Protein AF-I1UIW5-F1 (afdb_monomer_lite)

Sequence (162 aa):
CCNDFQKTLWLFKDPFIHYVRYQGKSILASKGTHLLMKKWKYYFVNFWQCHFHFWSQPCRIHINQFSNFSFYFLGYLSNVPINPLAVKSQMLEDSFLIDTVTKKFETIVPISPMIGSLSKANFCNVSGNPISKPVWADLSDSDIIDRFGRICRNLSHYYSGS

Secondary structure (DSSP, 8-state):
------------S--PEEEEEETTEEEEEESS-HHHHHHHHHHHHHHHHHHH-----GGG-----TTS--EEETTEEEE--EEEEEEEEEETTEEEEEEEEEE--EEEPPSHHHHHHHHHTTSB-TTSPBPSS-TTTTS-HHHHHHHHHHHHHHHHHHHS--

InterPro domains:
  IPR002866 Maturase MatK [PTHR34811] (3-162)
  IPR024937 Domain X [PF01348] (103-162)
  IPR024942 Maturase MatK, N-terminal domain [PF01824] (3-75)

Foldseek 3Di:
DDPPPPPVPPPDPFQDWDWDDDPHDIDIDGPDDPVVVVVVLVVVQVVCCVPVVDRDDSVVDDDDDLPADWDDDLQKTKHWDFDFDFDFDDDPPDTDTDGDTDTDIDIHHDCQVVLVLCVVVVQAPSVNHGDPDGPCVPPDPVVVVVSVVVSVVVVCVSPVDD

Organism: NCBI:txid1129482

Radius of gyration: 25.52 Å; chains: 1; bounding box: 56×47×81 Å

Structure (mmCIF, N/CA/C/O backbone):
data_AF-I1UIW5-F1
#
_entry.id   AF-I1UIW5-F1
#
loop_
_atom_site.group_PDB
_atom_site.id
_atom_site.type_symbol
_atom_site.label_atom_id
_atom_site.label_alt_id
_atom_site.label_comp_id
_atom_site.label_asym_id
_atom_site.label_entity_id
_atom_site.label_seq_id
_atom_site.pdbx_PDB_ins_code
_atom_site.Cartn_x
_atom_site.Cartn_y
_atom_site.Cartn_z
_atom_site.occupancy
_atom_site.B_iso_or_equiv
_atom_site.auth_seq_id
_atom_site.auth_comp_id
_atom_site.auth_asym_id
_atom_site.auth_atom_id
_atom_site.pdbx_PDB_model_num
ATOM 1 N N . CYS A 1 1 ? -27.793 0.079 50.581 1.00 35.38 1 CYS A N 1
ATOM 2 C CA . CYS A 1 1 ? -28.118 -0.835 49.470 1.00 35.38 1 CYS A CA 1
ATOM 3 C C . CYS A 1 1 ? -28.141 -0.050 48.166 1.00 35.38 1 CYS A C 1
ATOM 5 O O . CYS A 1 1 ? -28.805 0.973 48.118 1.00 35.38 1 CYS A O 1
ATOM 7 N N . CYS A 1 2 ? -27.333 -0.507 47.206 1.00 38.16 2 CYS A N 1
ATOM 8 C CA . CYS A 1 2 ? -27.231 -0.149 45.785 1.00 38.16 2 CYS A CA 1
ATOM 9 C C . CYS A 1 2 ? -27.481 1.312 45.370 1.00 38.16 2 CYS A C 1
ATOM 11 O O . CYS A 1 2 ? -28.561 1.668 44.916 1.00 38.16 2 CYS A O 1
ATOM 13 N N . ASN A 1 3 ? -26.411 2.116 45.393 1.00 35.03 3 ASN A N 1
ATOM 14 C CA . ASN A 1 3 ? -26.256 3.183 44.408 1.00 35.03 3 ASN A CA 1
ATOM 15 C C . ASN A 1 3 ? -25.906 2.513 43.074 1.00 35.03 3 ASN A C 1
ATOM 17 O O . ASN A 1 3 ? -24.730 2.248 42.811 1.00 35.03 3 ASN A O 1
ATOM 21 N N . ASP A 1 4 ? -26.916 2.216 42.258 1.00 40.16 4 ASP A N 1
ATOM 22 C CA . ASP A 1 4 ? -26.709 1.908 40.846 1.00 40.16 4 ASP A CA 1
ATOM 23 C C . ASP A 1 4 ? -26.202 3.178 40.177 1.00 40.16 4 ASP A C 1
ATOM 25 O O . ASP A 1 4 ? -26.944 4.055 39.736 1.00 40.16 4 ASP A O 1
ATOM 29 N N . PHE A 1 5 ? -24.878 3.296 40.193 1.00 42.44 5 PHE A N 1
ATOM 30 C CA . PHE A 1 5 ? -24.118 4.284 39.467 1.00 42.44 5 PHE A CA 1
ATOM 31 C C . PHE A 1 5 ? -24.464 4.080 37.992 1.00 42.44 5 PHE A C 1
ATOM 33 O O . PHE A 1 5 ? -23.845 3.276 37.293 1.00 42.44 5 PHE A O 1
ATOM 40 N N . GLN A 1 6 ? -25.477 4.805 37.520 1.00 45.38 6 GLN A N 1
ATOM 41 C CA . GLN A 1 6 ? -25.794 4.977 36.113 1.00 45.38 6 GLN A CA 1
ATOM 42 C C . GLN A 1 6 ? -24.661 5.817 35.513 1.00 45.38 6 GLN A C 1
ATOM 44 O O . GLN A 1 6 ? -24.784 6.999 35.210 1.00 45.38 6 GLN A O 1
ATOM 49 N N . LYS A 1 7 ? -23.483 5.193 35.426 1.00 37.75 7 LYS A N 1
ATOM 50 C CA . LYS A 1 7 ? -22.333 5.654 34.671 1.00 37.75 7 LYS A CA 1
ATOM 51 C C . LYS A 1 7 ? -22.809 5.591 33.236 1.00 37.75 7 LYS A C 1
ATOM 53 O O . LYS A 1 7 ? -22.762 4.533 32.612 1.00 37.75 7 LYS A O 1
ATOM 58 N N . THR A 1 8 ? -23.343 6.707 32.754 1.00 42.81 8 THR A N 1
ATOM 59 C CA . THR A 1 8 ? -23.592 6.955 31.343 1.00 42.81 8 THR A CA 1
ATOM 60 C C . THR A 1 8 ? -22.316 6.555 30.628 1.00 42.81 8 THR A C 1
ATOM 62 O O . THR A 1 8 ? -21.295 7.238 30.721 1.00 42.81 8 THR A O 1
ATOM 65 N N . LEU A 1 9 ? -22.340 5.362 30.034 1.00 40.62 9 LEU A N 1
ATOM 66 C CA . LEU A 1 9 ? -21.253 4.809 29.257 1.00 40.62 9 LEU A CA 1
ATOM 67 C C . LEU A 1 9 ? -21.079 5.828 28.137 1.00 40.62 9 LEU A C 1
ATOM 69 O O . LEU A 1 9 ? -21.917 5.907 27.242 1.00 40.62 9 LEU A O 1
ATOM 73 N N . TRP A 1 10 ? -20.087 6.704 28.276 1.00 39.34 10 TRP A N 1
ATOM 74 C CA . TRP A 1 10 ? -19.787 7.776 27.336 1.00 39.34 10 TRP A CA 1
ATOM 75 C C . TRP A 1 10 ? -19.271 7.088 26.070 1.00 39.34 10 TRP A C 1
ATOM 77 O O . TRP A 1 10 ? -18.073 6.883 25.877 1.00 39.34 10 TRP A O 1
ATOM 87 N N . LEU A 1 11 ? -20.217 6.558 25.293 1.00 45.00 11 LEU A N 1
ATOM 88 C CA . LEU A 1 11 ? -20.007 5.695 24.147 1.00 45.00 11 LEU A CA 1
ATOM 89 C C . LEU A 1 11 ? -19.429 6.557 23.032 1.00 45.00 11 LEU A C 1
ATOM 91 O O . LEU A 1 11 ? -20.147 7.110 22.215 1.00 45.00 11 LEU A O 1
ATOM 95 N N . PHE A 1 12 ? -18.100 6.615 23.046 1.00 49.75 12 PHE A N 1
ATOM 96 C CA . PHE A 1 12 ? -17.215 6.923 21.931 1.00 49.75 12 PHE A CA 1
ATOM 97 C C . PHE A 1 12 ? -17.398 8.319 21.333 1.00 49.75 12 PHE A C 1
ATOM 99 O O . PHE A 1 12 ? -18.226 8.554 20.463 1.00 49.75 12 PHE A O 1
ATOM 106 N N . LYS A 1 13 ? -16.527 9.235 21.763 1.00 46.59 13 LYS A N 1
ATOM 107 C CA . LYS A 1 13 ? -16.526 10.642 21.350 1.00 46.59 13 LYS A CA 1
ATOM 108 C C . LYS A 1 13 ? -16.285 10.892 19.851 1.00 46.59 13 LYS A C 1
ATOM 110 O O . LYS A 1 13 ? -16.528 12.008 19.438 1.00 46.59 13 LYS A O 1
ATOM 115 N N . ASP A 1 14 ? -15.865 9.896 19.060 1.00 54.09 14 ASP A N 1
ATOM 116 C CA . ASP A 1 14 ? -15.656 10.025 17.604 1.00 54.09 14 ASP A CA 1
ATOM 117 C C . ASP A 1 14 ? -15.710 8.653 16.885 1.00 54.09 14 ASP A C 1
ATOM 119 O O . ASP A 1 14 ? -14.671 8.017 16.685 1.00 54.09 14 ASP A O 1
ATOM 123 N N . PRO A 1 15 ? -16.883 8.144 16.465 1.00 60.50 15 PRO A N 1
ATOM 124 C CA . PRO A 1 15 ? -16.990 6.880 15.736 1.00 60.50 15 PRO A CA 1
ATOM 125 C C . PRO A 1 15 ? -16.752 7.052 14.225 1.00 60.50 15 PRO A C 1
ATOM 127 O O . PRO A 1 15 ? -17.393 6.381 13.418 1.00 60.50 15 PRO A O 1
ATOM 130 N N . PHE A 1 16 ? -15.846 7.940 13.808 1.00 68.31 16 PHE A N 1
ATOM 131 C CA . PHE A 1 16 ? -15.552 8.101 12.387 1.00 68.31 16 PHE A CA 1
ATOM 132 C C . PHE A 1 16 ? -14.848 6.848 11.861 1.00 68.31 16 PHE A C 1
ATOM 134 O O . PHE A 1 16 ? -13.771 6.455 12.325 1.00 68.31 16 PHE A O 1
ATOM 141 N N . ILE A 1 17 ? -15.517 6.187 10.920 1.00 75.44 17 ILE A N 1
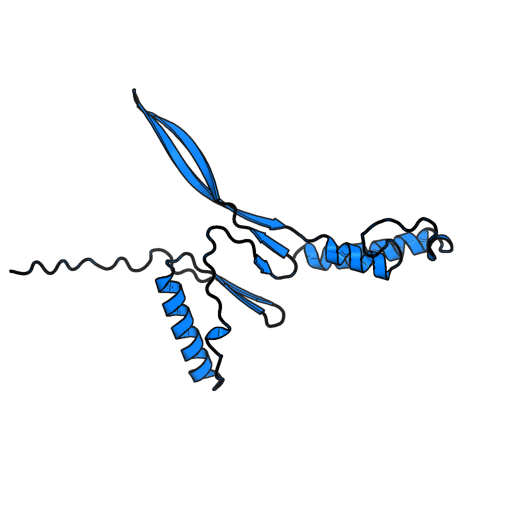ATOM 142 C CA . ILE A 1 17 ? -14.987 5.064 10.163 1.00 75.44 17 ILE A CA 1
ATOM 143 C C . ILE A 1 17 ? -14.566 5.586 8.800 1.00 75.44 17 ILE A C 1
ATOM 145 O O . ILE A 1 17 ? -15.381 6.086 8.029 1.00 75.44 17 ILE A O 1
ATOM 149 N N . HIS A 1 18 ? -13.291 5.416 8.494 1.00 80.62 18 HIS A N 1
ATOM 150 C CA . HIS A 1 18 ? -12.729 5.664 7.181 1.00 80.62 18 HIS A CA 1
ATOM 151 C C . HIS A 1 18 ? -12.645 4.342 6.423 1.00 80.62 18 HIS A C 1
ATOM 153 O O . HIS A 1 18 ? -12.175 3.333 6.956 1.00 80.62 18 HIS A O 1
ATOM 159 N N . TYR A 1 19 ? -13.105 4.351 5.177 1.00 82.44 19 TYR A N 1
ATOM 160 C CA . TYR A 1 19 ? -13.101 3.193 4.295 1.00 82.44 19 TYR A CA 1
ATOM 161 C C . TYR A 1 19 ? -12.314 3.509 3.030 1.00 82.44 19 TYR A C 1
ATOM 163 O O . TYR A 1 19 ? -12.555 4.529 2.390 1.00 82.44 19 TYR A O 1
ATOM 171 N N . VAL A 1 20 ? -11.401 2.614 2.657 1.00 81.94 20 VAL A N 1
ATOM 172 C CA . VAL A 1 20 ? -10.648 2.708 1.403 1.00 81.94 20 VAL A CA 1
ATOM 173 C C . VAL A 1 20 ? -10.670 1.354 0.702 1.00 81.94 20 VAL A C 1
ATOM 175 O O . VAL A 1 20 ? -10.414 0.323 1.329 1.00 81.94 20 VAL A O 1
ATOM 178 N N . ARG A 1 21 ? -10.957 1.343 -0.605 1.00 84.38 21 ARG A N 1
ATOM 179 C CA . ARG A 1 21 ? -10.998 0.134 -1.440 1.00 84.38 21 ARG A CA 1
ATOM 180 C C . ARG A 1 21 ? -10.186 0.326 -2.711 1.00 84.38 21 ARG A C 1
ATOM 182 O O . ARG A 1 21 ? -10.385 1.302 -3.422 1.00 84.38 21 ARG A O 1
ATOM 189 N N . TYR A 1 22 ? -9.340 -0.649 -3.030 1.00 77.94 22 TYR A N 1
ATOM 190 C CA . TYR A 1 22 ? -8.589 -0.682 -4.280 1.00 77.94 22 TYR A CA 1
ATOM 191 C C . TYR A 1 22 ? -8.334 -2.112 -4.758 1.00 77.94 22 TYR A C 1
ATOM 193 O O . TYR A 1 22 ? -7.892 -2.951 -3.976 1.00 77.94 22 TYR A O 1
ATOM 201 N N . GLN A 1 23 ? -8.614 -2.389 -6.038 1.00 80.06 23 GLN A N 1
ATOM 202 C CA . GLN A 1 23 ? -8.366 -3.681 -6.709 1.00 80.06 23 GLN A CA 1
ATOM 203 C C . GLN A 1 23 ? -8.751 -4.921 -5.870 1.00 80.06 23 GLN A C 1
ATOM 205 O O . GLN A 1 23 ? -8.017 -5.900 -5.781 1.00 80.06 23 GLN A O 1
ATOM 210 N N . GLY A 1 24 ? -9.904 -4.867 -5.195 1.00 78.50 24 GLY A N 1
ATOM 211 C CA . GLY A 1 24 ? -10.410 -5.976 -4.374 1.00 78.50 24 GLY A CA 1
ATOM 212 C C . GLY A 1 24 ? -9.844 -6.065 -2.950 1.00 78.50 24 GLY A C 1
ATOM 213 O O . GLY A 1 24 ? -10.335 -6.872 -2.166 1.00 78.50 24 GLY A O 1
ATOM 214 N N . LYS A 1 25 ? -8.885 -5.213 -2.572 1.00 79.94 25 LYS A N 1
ATOM 215 C CA . LYS A 1 25 ? -8.437 -5.034 -1.184 1.00 79.94 25 LYS A CA 1
ATOM 216 C C . LYS A 1 25 ? -9.180 -3.860 -0.550 1.00 79.94 25 LYS A C 1
ATOM 218 O O . LYS A 1 25 ? -9.369 -2.826 -1.189 1.00 79.94 25 LYS A O 1
ATOM 223 N N . SER A 1 26 ? -9.590 -4.002 0.706 1.00 79.69 26 SER A N 1
ATOM 224 C CA . SER A 1 26 ? -10.253 -2.933 1.457 1.00 79.69 26 SER A CA 1
ATOM 225 C C . SER A 1 26 ? -9.669 -2.790 2.852 1.00 79.69 26 SER A C 1
ATOM 227 O O . SER A 1 26 ? -9.433 -3.796 3.521 1.00 79.69 26 SER A O 1
ATOM 229 N N . ILE A 1 27 ? -9.491 -1.549 3.297 1.00 82.62 27 ILE A N 1
ATOM 230 C CA . ILE A 1 27 ? -9.069 -1.205 4.652 1.00 82.62 27 ILE A CA 1
ATOM 231 C C . ILE A 1 27 ? -10.164 -0.364 5.296 1.00 82.62 27 ILE A C 1
ATOM 233 O O . ILE A 1 27 ? -10.703 0.560 4.686 1.00 82.62 27 ILE A O 1
ATOM 237 N N . LEU A 1 28 ? -10.477 -0.709 6.541 1.00 83.44 28 LEU A N 1
ATOM 238 C CA . LEU A 1 28 ? -11.378 0.038 7.399 1.00 83.44 28 LEU A CA 1
ATOM 239 C C . LEU A 1 28 ? -10.573 0.551 8.594 1.00 83.44 28 LEU A C 1
ATOM 241 O O . LEU A 1 28 ? -9.940 -0.240 9.295 1.00 83.44 28 LEU A O 1
ATOM 245 N N . ALA A 1 29 ? -10.589 1.857 8.824 1.00 79.69 29 ALA A N 1
ATOM 246 C CA . ALA A 1 29 ? -9.871 2.492 9.919 1.00 79.69 29 ALA A CA 1
ATOM 247 C C . ALA A 1 29 ? -10.837 3.299 10.786 1.00 79.69 29 ALA A C 1
ATOM 249 O O . ALA A 1 29 ? -11.721 3.982 10.285 1.00 79.69 29 ALA A O 1
ATOM 250 N N . SER A 1 30 ? -10.668 3.225 12.101 1.00 77.44 30 SER A N 1
ATOM 251 C CA . SER A 1 30 ? -11.434 4.012 13.065 1.00 77.44 30 SER A CA 1
ATOM 252 C C . SER A 1 30 ? -10.552 4.327 14.261 1.00 77.44 30 SER A C 1
ATOM 254 O O . SER A 1 30 ? -9.739 3.503 14.695 1.00 77.44 30 SER A O 1
ATOM 256 N N . LYS A 1 31 ? -10.714 5.533 14.802 1.00 73.25 31 LYS A N 1
ATOM 257 C CA . LYS A 1 31 ? -10.095 5.952 16.056 1.00 73.25 31 LYS A CA 1
ATOM 258 C C . LYS A 1 31 ? -10.916 5.383 17.220 1.00 73.25 31 LYS A C 1
ATOM 260 O O . LYS A 1 31 ? -11.773 6.053 17.778 1.00 73.25 31 LYS A O 1
ATOM 265 N N . GLY A 1 32 ? -10.662 4.126 17.583 1.00 70.31 32 GLY A N 1
ATOM 266 C CA . GLY A 1 32 ? -11.424 3.431 18.624 1.00 70.31 32 GLY A CA 1
ATOM 267 C C . GLY A 1 32 ? -10.619 2.383 19.389 1.00 70.31 32 GLY A C 1
ATOM 268 O O . GLY A 1 32 ? -9.497 2.036 19.022 1.00 70.31 32 GLY A O 1
ATOM 269 N N . THR A 1 33 ? -11.198 1.871 20.478 1.00 71.56 33 THR A N 1
ATOM 270 C CA . THR A 1 33 ? -10.614 0.761 21.243 1.00 71.56 33 THR A CA 1
ATOM 271 C C . THR A 1 33 ? -10.733 -0.555 20.469 1.00 71.56 33 THR A C 1
ATOM 273 O O . THR A 1 33 ? -11.629 -0.740 19.643 1.00 71.56 33 THR A O 1
ATOM 276 N N . HIS A 1 34 ? -9.856 -1.517 20.764 1.00 73.62 34 HIS A N 1
ATOM 277 C CA . HIS A 1 34 ? -9.856 -2.836 20.117 1.00 73.62 34 HIS A CA 1
ATOM 278 C C . HIS A 1 34 ? -11.215 -3.565 20.211 1.00 73.62 34 HIS A C 1
ATOM 280 O O . HIS A 1 34 ? -11.611 -4.285 19.293 1.00 73.62 34 HIS A O 1
ATOM 286 N N . LEU A 1 35 ? -11.972 -3.334 21.290 1.00 77.75 35 LEU A N 1
ATOM 287 C CA . LEU A 1 35 ? -13.306 -3.904 21.488 1.00 77.75 35 LEU A CA 1
ATOM 288 C C . LEU A 1 35 ? -14.334 -3.360 20.481 1.00 77.75 35 LEU A C 1
ATOM 290 O O . LEU A 1 35 ? -15.134 -4.131 19.950 1.00 77.75 35 LEU A O 1
ATOM 294 N N . LEU A 1 36 ? -14.269 -2.064 20.156 1.00 78.31 36 LEU A N 1
ATOM 295 C CA . LEU A 1 36 ? -15.114 -1.451 19.130 1.00 78.31 36 LEU A CA 1
ATOM 296 C C . LEU A 1 36 ? -14.854 -2.095 17.760 1.00 78.31 36 LEU A C 1
ATOM 298 O O . LEU A 1 36 ? -15.794 -2.463 17.062 1.00 78.31 36 LEU A O 1
ATOM 302 N N . MET A 1 37 ? -13.583 -2.308 17.405 1.00 82.06 37 MET A N 1
ATOM 303 C CA . MET A 1 37 ? -13.207 -2.939 16.134 1.00 82.06 37 MET A CA 1
ATOM 304 C C . MET A 1 37 ? -13.679 -4.390 16.026 1.00 82.06 37 MET A C 1
ATOM 306 O O . MET A 1 37 ? -14.120 -4.814 14.959 1.00 82.06 37 MET A O 1
ATOM 310 N N . LYS A 1 38 ? -13.660 -5.151 17.128 1.00 83.12 38 LYS A N 1
ATOM 311 C CA . LYS A 1 38 ? -14.256 -6.497 17.165 1.00 83.12 38 LYS A CA 1
ATOM 312 C C . LYS A 1 38 ? -15.765 -6.462 16.922 1.00 83.12 38 LYS A C 1
ATOM 314 O O . LYS A 1 38 ? -16.271 -7.280 16.155 1.00 83.12 38 LYS A O 1
ATOM 319 N N . LYS A 1 39 ? -16.468 -5.504 17.535 1.00 85.69 39 LYS A N 1
ATOM 320 C CA . LYS A 1 39 ? -17.912 -5.318 17.344 1.00 85.69 39 LYS A CA 1
ATOM 321 C C . LYS A 1 39 ? -18.236 -4.950 15.893 1.00 85.69 39 LYS A C 1
ATOM 323 O O . LYS A 1 39 ? -19.106 -5.567 15.287 1.00 85.69 39 LYS A O 1
ATOM 328 N N . TRP A 1 40 ? -17.473 -4.028 15.305 1.00 83.88 40 TRP A N 1
ATOM 329 C CA . TRP A 1 40 ? -17.593 -3.675 13.890 1.00 83.88 40 TRP A CA 1
ATOM 330 C C . TRP A 1 40 ? -17.320 -4.851 12.963 1.00 83.88 40 TRP A C 1
ATOM 332 O O . TRP A 1 40 ? -18.107 -5.084 12.053 1.00 83.88 40 TRP A O 1
ATOM 342 N N . LYS A 1 41 ? -16.270 -5.640 13.220 1.00 85.00 41 LYS A N 1
ATOM 343 C CA . LYS A 1 41 ? -15.985 -6.859 12.454 1.00 85.00 41 LYS A CA 1
ATOM 344 C C . LYS A 1 41 ? -17.177 -7.820 12.463 1.00 85.00 41 LYS A C 1
ATOM 346 O O . LYS A 1 41 ? -17.531 -8.342 11.411 1.00 85.00 41 LYS A O 1
ATOM 351 N N . TYR A 1 42 ? -17.798 -8.034 13.624 1.00 85.25 42 TYR A N 1
ATOM 352 C CA . TYR A 1 42 ? -18.983 -8.885 13.736 1.00 85.25 42 TYR A CA 1
ATOM 353 C C . TYR A 1 42 ? -20.153 -8.350 12.900 1.00 85.25 42 TYR A C 1
ATOM 355 O O . TYR A 1 42 ? -20.712 -9.089 12.090 1.00 85.25 42 TYR A O 1
ATOM 363 N N . TYR A 1 43 ? -20.470 -7.057 13.024 1.00 85.12 43 TYR A N 1
ATOM 364 C CA . TYR A 1 43 ? -21.525 -6.438 12.220 1.00 85.12 43 TYR A CA 1
ATOM 365 C C . TYR A 1 43 ? -21.251 -6.521 10.720 1.00 85.12 43 TYR A C 1
ATOM 367 O O . TYR A 1 43 ? -22.170 -6.791 9.956 1.00 85.12 43 TYR A O 1
ATOM 375 N N . PHE A 1 44 ? -19.997 -6.349 10.299 1.00 83.69 44 PHE A N 1
ATOM 376 C CA . PHE A 1 44 ? -19.618 -6.410 8.891 1.00 83.69 44 PHE A CA 1
ATOM 377 C C . PHE A 1 44 ? -19.816 -7.806 8.297 1.00 83.69 44 PHE A C 1
ATOM 379 O O . PHE A 1 44 ? -20.357 -7.938 7.202 1.00 83.69 44 PHE A O 1
ATOM 386 N N . VAL A 1 45 ? -19.413 -8.851 9.028 1.00 85.69 45 VAL A N 1
ATOM 387 C CA . VAL A 1 45 ? -19.619 -10.246 8.607 1.00 85.69 45 VAL A CA 1
ATOM 388 C C . VAL A 1 45 ? -21.112 -10.557 8.511 1.00 85.69 45 VAL A C 1
ATOM 390 O O . VAL A 1 45 ? -21.546 -11.126 7.512 1.00 85.69 45 VAL A O 1
ATOM 393 N N . ASN A 1 46 ? -21.900 -10.141 9.508 1.00 85.56 46 ASN A N 1
ATOM 394 C CA . ASN A 1 46 ? -23.340 -10.387 9.517 1.00 85.56 46 ASN A CA 1
ATOM 395 C C . ASN A 1 46 ? -24.049 -9.645 8.374 1.00 85.56 46 ASN A C 1
ATOM 397 O O . ASN A 1 46 ? -24.841 -10.233 7.650 1.00 85.56 46 ASN A O 1
ATOM 401 N N . PHE A 1 47 ? -23.707 -8.374 8.152 1.00 85.44 47 PHE A N 1
ATOM 402 C CA . PHE A 1 47 ? -24.222 -7.584 7.034 1.00 85.44 47 PHE A CA 1
ATOM 403 C C . PHE A 1 47 ? -23.916 -8.243 5.686 1.00 85.44 47 PHE A C 1
ATOM 405 O O . PHE A 1 47 ? -24.806 -8.387 4.850 1.00 85.44 47 PHE A O 1
ATOM 412 N N . TRP A 1 48 ? -22.675 -8.696 5.487 1.00 82.88 48 TRP A N 1
ATOM 413 C CA . TRP A 1 48 ? -22.269 -9.323 4.233 1.00 82.88 48 TRP A CA 1
ATOM 414 C C . TRP A 1 48 ? -23.013 -10.638 3.980 1.00 82.88 48 TRP A C 1
ATOM 416 O O . TRP A 1 48 ? -23.470 -10.887 2.863 1.00 82.88 48 TRP A O 1
ATOM 426 N N . GLN A 1 49 ? -23.179 -11.454 5.023 1.00 84.81 49 GLN A N 1
ATOM 427 C CA . GLN A 1 49 ? -23.949 -12.694 4.951 1.00 84.81 49 GLN A CA 1
ATOM 428 C C . GLN A 1 49 ? -25.431 -12.433 4.665 1.00 84.81 49 GLN A C 1
ATOM 430 O O . GLN A 1 49 ? -26.001 -13.103 3.808 1.00 84.81 49 GLN A O 1
ATOM 435 N N . CYS A 1 50 ? -26.048 -11.454 5.330 1.00 85.69 50 CYS A N 1
ATOM 436 C CA . CYS A 1 50 ? -27.465 -11.145 5.151 1.00 85.69 50 CYS A CA 1
ATOM 437 C C . CYS A 1 50 ? -27.780 -10.512 3.788 1.00 85.69 50 CYS A C 1
ATOM 439 O O . CYS A 1 50 ? -28.831 -10.805 3.231 1.00 85.69 50 CYS A O 1
ATOM 441 N N . HIS A 1 51 ? -26.920 -9.635 3.259 1.00 86.06 51 HIS A N 1
ATOM 442 C CA . HIS A 1 51 ? -27.206 -8.904 2.016 1.00 86.06 51 HIS A CA 1
ATOM 443 C C . HIS A 1 51 ? -26.695 -9.579 0.751 1.00 86.06 51 HIS A C 1
ATOM 445 O O . HIS A 1 51 ? -27.364 -9.524 -0.275 1.00 86.06 51 HIS A O 1
ATOM 451 N N . PHE A 1 52 ? -25.517 -10.200 0.795 1.00 81.88 52 PHE A N 1
ATOM 452 C CA . PHE A 1 52 ? -24.928 -10.816 -0.396 1.00 81.88 52 PHE A CA 1
ATOM 453 C C . PHE A 1 52 ? -25.106 -12.333 -0.421 1.00 81.88 52 PHE A C 1
ATOM 455 O O . PHE A 1 52 ? -24.606 -12.975 -1.341 1.00 81.88 52 PHE A O 1
ATOM 462 N N . HIS A 1 53 ? -25.753 -12.911 0.603 1.00 78.88 53 HIS A N 1
ATOM 463 C CA . HIS A 1 53 ? -25.857 -14.360 0.813 1.00 78.88 53 HIS A CA 1
ATOM 464 C C . HIS A 1 53 ? -24.498 -15.072 0.697 1.00 78.88 53 HIS A C 1
ATOM 466 O O . HIS A 1 53 ? -24.406 -16.245 0.342 1.00 78.88 53 HIS A O 1
ATOM 472 N N . PHE A 1 54 ? -23.420 -14.340 0.992 1.00 74.38 54 PHE A N 1
ATOM 473 C CA . PHE A 1 54 ? -22.051 -14.776 0.782 1.00 74.38 54 PHE A CA 1
ATOM 474 C C . PHE A 1 54 ? -21.361 -14.943 2.129 1.00 74.38 54 PHE A C 1
ATOM 476 O O . PHE A 1 54 ? -21.248 -14.001 2.918 1.00 74.38 54 PHE A O 1
ATOM 483 N N . TRP A 1 55 ? -20.868 -16.153 2.391 1.00 68.06 55 TRP A N 1
ATOM 484 C CA . TRP A 1 55 ? -20.150 -16.453 3.621 1.00 68.06 55 TRP A CA 1
ATOM 485 C C . TRP A 1 55 ? -18.733 -15.872 3.571 1.00 68.06 55 TRP A C 1
ATOM 487 O O . TRP A 1 55 ? -17.785 -16.510 3.110 1.00 68.06 55 TRP A O 1
ATOM 497 N N . SER A 1 56 ? -18.559 -14.647 4.071 1.00 63.97 56 SER A N 1
ATOM 498 C CA . SER A 1 56 ? -17.222 -14.087 4.264 1.00 63.97 56 SER A CA 1
ATOM 499 C C . SER A 1 56 ? -16.536 -14.807 5.429 1.00 63.97 56 SER A C 1
ATOM 501 O O . SER A 1 56 ? -16.972 -14.698 6.574 1.00 63.97 56 SER A O 1
ATOM 503 N N . GLN A 1 57 ? -15.461 -15.546 5.156 1.00 67.81 57 GLN A N 1
ATOM 504 C CA . GLN A 1 57 ? -14.704 -16.277 6.173 1.00 67.81 57 GLN A CA 1
ATOM 505 C C . GLN A 1 57 ? -14.093 -15.281 7.191 1.00 67.81 57 GLN A C 1
ATOM 507 O O . GLN A 1 57 ? -13.185 -14.527 6.825 1.00 67.81 57 GLN A O 1
ATOM 512 N N . PRO A 1 58 ? -14.537 -15.251 8.468 1.00 62.09 58 PRO A N 1
ATOM 513 C CA . PRO A 1 58 ? -14.154 -14.197 9.420 1.00 62.09 58 PRO A CA 1
ATOM 514 C C . PRO A 1 58 ?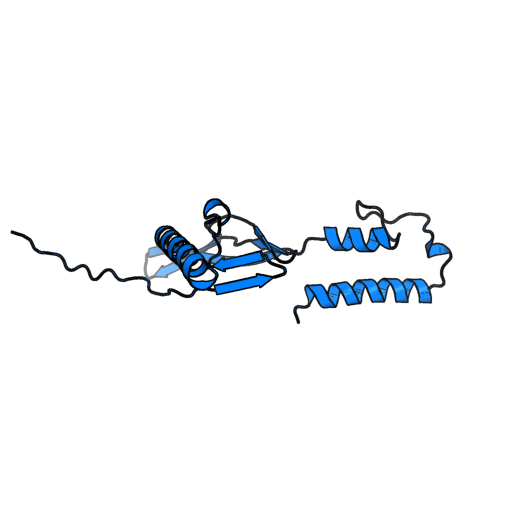 -12.652 -14.162 9.722 1.00 62.09 58 PRO A C 1
ATOM 516 O O . PRO A 1 58 ? -12.110 -13.123 10.106 1.00 62.09 58 PRO A O 1
ATOM 519 N N . CYS A 1 59 ? -11.971 -15.296 9.541 1.00 61.69 59 CYS A N 1
ATOM 520 C CA . CYS A 1 59 ? -10.528 -15.444 9.713 1.00 61.69 59 CYS A CA 1
ATOM 521 C C . CYS A 1 59 ? -9.708 -14.614 8.715 1.00 61.69 59 CYS A C 1
ATOM 523 O O . CYS A 1 59 ? -8.569 -14.290 9.023 1.00 61.69 59 CYS A O 1
ATOM 525 N N . ARG A 1 60 ? -10.275 -14.224 7.560 1.00 71.69 60 ARG A N 1
ATOM 526 C CA . ARG A 1 60 ? -9.578 -13.382 6.568 1.00 71.69 60 ARG A CA 1
ATOM 527 C C . ARG A 1 60 ? -9.509 -11.904 6.965 1.00 71.69 60 ARG A C 1
ATOM 529 O O . ARG A 1 60 ? -8.715 -11.157 6.404 1.00 71.69 60 ARG A O 1
ATOM 536 N N . ILE A 1 61 ? -10.348 -11.467 7.906 1.00 76.25 61 ILE A N 1
ATO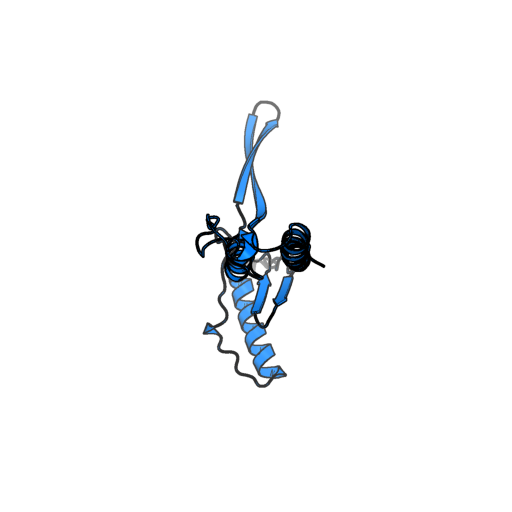M 537 C CA . ILE A 1 61 ? -10.383 -10.074 8.364 1.00 76.25 61 ILE A CA 1
ATOM 538 C C . ILE A 1 61 ? -9.447 -9.939 9.567 1.00 76.25 61 ILE A C 1
ATOM 540 O O . ILE A 1 61 ? -9.812 -10.287 10.695 1.00 76.25 61 ILE A O 1
ATOM 544 N N . HIS A 1 62 ? -8.242 -9.431 9.332 1.00 76.38 62 HIS A N 1
ATOM 545 C CA . HIS A 1 62 ? -7.273 -9.145 10.387 1.00 76.38 62 HIS A CA 1
ATOM 546 C C . HIS A 1 62 ? -7.565 -7.785 11.030 1.00 76.38 62 HIS A C 1
ATOM 548 O O . HIS A 1 62 ? -7.786 -6.795 10.335 1.00 76.38 62 HIS A O 1
ATOM 554 N N . ILE A 1 63 ? -7.587 -7.742 12.365 1.00 75.19 63 ILE A N 1
ATOM 555 C CA . ILE A 1 63 ? -7.674 -6.490 13.124 1.00 75.19 63 ILE A CA 1
ATOM 556 C C . ILE A 1 63 ? -6.255 -6.160 13.572 1.00 75.19 63 ILE A C 1
ATOM 558 O O . ILE A 1 63 ? -5.746 -6.785 14.499 1.00 75.19 63 ILE A O 1
ATOM 562 N N . ASN A 1 64 ? -5.629 -5.185 12.917 1.00 70.62 64 ASN A N 1
ATOM 563 C CA . ASN A 1 64 ? -4.301 -4.715 13.292 1.00 70.62 64 ASN A CA 1
ATOM 564 C C . ASN A 1 64 ? -4.430 -3.430 14.115 1.00 70.62 64 ASN A C 1
ATOM 566 O O . ASN A 1 64 ? -5.139 -2.499 13.727 1.00 70.62 64 ASN A O 1
ATOM 570 N N . GLN A 1 65 ? -3.750 -3.371 15.260 1.00 66.50 65 GLN A N 1
ATOM 571 C CA . GLN A 1 65 ? -3.676 -2.153 16.058 1.00 66.50 65 GLN A CA 1
ATOM 572 C C . GLN A 1 65 ? -2.603 -1.230 15.465 1.00 66.50 65 GLN A C 1
ATOM 574 O O . GLN A 1 65 ? -1.422 -1.564 15.446 1.00 66.50 65 GLN A O 1
ATOM 579 N N . PHE A 1 66 ? -3.018 -0.050 15.001 1.00 63.34 66 PHE A N 1
ATOM 580 C CA . PHE A 1 66 ? -2.179 0.955 14.329 1.00 63.34 66 PHE A CA 1
ATOM 581 C C . PHE A 1 66 ? -1.137 1.651 15.227 1.00 63.34 66 PHE A C 1
ATOM 583 O O . PHE A 1 66 ? -0.671 2.737 14.901 1.00 63.34 66 PHE A O 1
ATOM 590 N N . SER A 1 67 ? -0.793 1.092 16.389 1.00 54.38 67 SER A N 1
ATOM 591 C CA . SER A 1 67 ? 0.070 1.782 17.349 1.00 54.38 67 SER A CA 1
ATOM 592 C C . SER A 1 67 ? 1.552 1.752 16.993 1.00 54.38 67 SER A C 1
ATOM 594 O O . SER A 1 67 ? 2.223 2.665 17.427 1.00 54.38 67 SER A O 1
ATOM 596 N N . ASN A 1 68 ? 2.063 0.775 16.232 1.00 54.06 68 ASN A N 1
ATOM 597 C CA . ASN A 1 68 ? 3.503 0.690 15.905 1.00 54.06 68 ASN A CA 1
ATOM 598 C C . ASN A 1 68 ? 3.818 -0.066 14.597 1.00 54.06 68 ASN A C 1
ATOM 600 O O . ASN A 1 68 ? 4.959 -0.455 14.371 1.00 54.06 68 ASN A O 1
ATOM 604 N N . PHE A 1 69 ? 2.826 -0.321 13.740 1.00 62.59 69 PHE A N 1
ATOM 605 C CA . PHE A 1 69 ? 3.018 -1.171 12.563 1.00 62.59 69 PHE A CA 1
ATOM 606 C C . PHE A 1 69 ? 2.940 -0.379 11.261 1.00 62.59 69 PHE A C 1
ATOM 608 O O . PHE A 1 69 ? 1.985 0.362 11.023 1.00 62.59 69 PHE A O 1
ATOM 615 N N . SER A 1 70 ? 3.952 -0.584 10.420 1.00 66.75 70 SER A N 1
ATOM 616 C CA . SER A 1 70 ? 3.929 -0.264 9.001 1.00 66.75 70 SER A CA 1
ATOM 617 C C . SER A 1 70 ? 2.998 -1.233 8.270 1.00 66.75 70 SER A C 1
ATOM 619 O O . SER A 1 70 ? 2.934 -2.419 8.605 1.00 66.75 70 SER A O 1
ATOM 621 N N . PHE A 1 71 ? 2.247 -0.759 7.278 1.00 73.06 71 PHE A N 1
ATOM 622 C CA . PHE A 1 71 ? 1.432 -1.634 6.433 1.00 73.06 71 PHE A CA 1
ATOM 623 C C . PHE A 1 71 ? 1.560 -1.254 4.963 1.00 73.06 71 PHE A C 1
ATOM 625 O O . PHE A 1 71 ? 1.698 -0.085 4.611 1.00 73.06 71 PHE A O 1
ATOM 632 N N . TYR A 1 72 ? 1.520 -2.266 4.099 1.00 73.12 72 TYR A N 1
ATOM 633 C CA . TYR A 1 72 ? 1.625 -2.076 2.660 1.00 73.12 72 TYR A CA 1
ATOM 634 C C . TYR A 1 72 ? 0.232 -1.985 2.035 1.00 73.12 72 TYR A C 1
ATOM 636 O O . TYR A 1 72 ? -0.547 -2.942 2.093 1.00 73.12 72 TYR A O 1
ATOM 644 N N . PHE A 1 73 ? -0.092 -0.847 1.426 1.00 72.44 73 PHE A N 1
ATOM 645 C CA . PHE A 1 73 ? -1.368 -0.624 0.751 1.00 72.44 73 PHE A CA 1
ATOM 646 C C . PHE A 1 73 ? -1.184 0.275 -0.469 1.00 72.44 73 PHE A C 1
ATOM 648 O O . PHE A 1 73 ? -0.403 1.215 -0.430 1.00 72.44 73 PHE A O 1
ATOM 655 N N . LEU A 1 74 ? -1.896 -0.009 -1.567 1.00 71.31 74 LEU A N 1
ATOM 656 C CA . LEU A 1 74 ? -1.829 0.787 -2.807 1.00 71.31 74 LEU A CA 1
ATOM 657 C C . LEU A 1 74 ? -0.423 0.922 -3.429 1.00 71.31 74 LEU A C 1
ATOM 659 O O . LEU A 1 74 ? -0.166 1.833 -4.206 1.00 71.31 74 LEU A O 1
ATOM 663 N N . GLY A 1 75 ? 0.507 0.024 -3.106 1.00 71.00 75 GLY A N 1
ATOM 664 C CA . GLY A 1 75 ? 1.899 0.169 -3.537 1.00 71.00 75 GLY A CA 1
ATOM 665 C C . GLY A 1 75 ? 2.716 1.133 -2.673 1.00 71.00 75 GLY A C 1
ATOM 666 O O . GLY A 1 75 ? 3.882 1.337 -2.971 1.00 71.00 75 GLY A O 1
ATOM 667 N N . TYR A 1 76 ? 2.145 1.677 -1.597 1.00 72.00 76 TYR A N 1
ATOM 668 C CA . TYR A 1 76 ? 2.819 2.508 -0.602 1.00 72.00 76 TYR A CA 1
ATOM 669 C C . TYR A 1 76 ? 3.029 1.717 0.691 1.00 72.00 76 TYR A C 1
ATOM 671 O O . TYR A 1 76 ? 2.191 0.901 1.086 1.00 72.00 76 TYR A O 1
ATOM 679 N N . LEU A 1 77 ? 4.139 1.984 1.374 1.00 74.88 77 LEU A N 1
ATOM 680 C CA . LEU A 1 77 ? 4.335 1.571 2.756 1.00 74.88 77 LEU A CA 1
ATOM 681 C C . LEU A 1 77 ? 3.897 2.722 3.663 1.00 74.88 77 LEU A C 1
ATOM 683 O O . LEU A 1 77 ? 4.526 3.776 3.685 1.00 74.88 77 LEU A O 1
ATOM 687 N N . SER A 1 78 ? 2.806 2.533 4.393 1.00 74.00 78 SER A N 1
ATOM 688 C CA . SER A 1 78 ? 2.257 3.534 5.301 1.00 74.00 78 SER A CA 1
ATOM 689 C C . SER A 1 78 ? 2.687 3.254 6.736 1.00 74.00 78 SER A C 1
ATOM 691 O O . SER A 1 78 ? 2.396 2.188 7.281 1.00 74.00 78 SER A O 1
ATOM 693 N N . ASN A 1 79 ? 3.334 4.239 7.355 1.00 70.06 79 ASN A N 1
ATOM 694 C CA . ASN A 1 79 ? 3.818 4.215 8.729 1.00 70.06 79 ASN A CA 1
ATOM 695 C C . ASN A 1 79 ? 3.090 5.273 9.556 1.00 70.06 79 ASN A C 1
ATOM 697 O O . ASN A 1 79 ? 2.810 6.370 9.075 1.00 70.06 79 ASN A O 1
ATOM 701 N N . VAL A 1 80 ? 2.828 4.961 10.823 1.00 66.50 80 VAL A N 1
ATOM 702 C CA . VAL A 1 80 ? 2.314 5.938 11.791 1.00 66.50 80 VAL A CA 1
ATOM 703 C C . VAL A 1 80 ? 3.314 6.074 12.934 1.00 66.50 80 VAL A C 1
ATOM 705 O O . VAL A 1 80 ? 3.097 5.483 13.994 1.00 66.50 80 VAL A O 1
ATOM 708 N N . PRO A 1 81 ? 4.444 6.778 12.736 1.00 64.06 81 PRO A N 1
ATOM 709 C CA . PRO A 1 81 ? 5.345 7.086 13.834 1.00 64.06 81 PRO A CA 1
ATOM 710 C C . PRO A 1 81 ? 4.607 7.850 14.938 1.00 64.06 81 PRO A C 1
ATOM 712 O O . PRO A 1 81 ? 3.896 8.835 14.702 1.00 64.06 81 PRO A O 1
ATOM 715 N N . ILE A 1 82 ? 4.779 7.360 16.162 1.00 63.16 82 ILE A N 1
ATOM 716 C CA . ILE A 1 82 ? 4.372 8.053 17.375 1.00 63.16 82 ILE A CA 1
ATOM 717 C C . ILE A 1 82 ? 5.569 8.893 17.811 1.00 63.16 82 ILE A C 1
ATOM 719 O O . ILE A 1 82 ? 6.543 8.347 18.320 1.00 63.16 82 ILE A O 1
ATOM 723 N N . ASN A 1 83 ? 5.490 10.209 17.619 1.00 61.41 83 ASN A N 1
ATOM 724 C CA . ASN A 1 83 ? 6.503 11.131 18.119 1.00 61.41 83 ASN A CA 1
ATOM 725 C C . ASN A 1 83 ? 5.996 11.740 19.435 1.00 61.41 83 ASN A C 1
ATOM 727 O O . ASN A 1 83 ? 5.025 12.504 19.415 1.00 61.41 83 ASN A O 1
ATOM 731 N N . PRO A 1 84 ? 6.598 11.406 20.589 1.00 57.66 84 PRO A N 1
ATOM 732 C CA . PRO A 1 84 ? 6.357 12.150 21.815 1.00 57.66 84 PRO A CA 1
ATOM 733 C C . PRO A 1 84 ? 7.064 13.506 21.698 1.00 57.66 84 PRO A C 1
ATOM 735 O O . PRO A 1 84 ? 8.290 13.579 21.662 1.00 57.66 84 PRO A O 1
ATOM 738 N N . LEU A 1 85 ? 6.296 14.588 21.582 1.00 58.84 85 LEU A N 1
ATOM 739 C CA . LEU A 1 85 ? 6.823 15.944 21.693 1.00 58.84 85 LEU A CA 1
ATOM 740 C C . LEU A 1 85 ? 6.740 16.361 23.159 1.00 58.84 85 LEU A C 1
ATOM 742 O O . LEU A 1 85 ? 5.657 16.676 23.657 1.00 58.84 85 LEU A O 1
ATOM 746 N N . ALA A 1 86 ? 7.885 16.360 23.835 1.00 56.38 86 ALA A N 1
ATOM 747 C CA . ALA A 1 86 ? 8.017 16.905 25.176 1.00 56.38 86 ALA A CA 1
ATOM 748 C C . ALA A 1 86 ? 8.017 18.437 25.092 1.00 56.38 86 ALA A C 1
ATOM 750 O O . ALA A 1 86 ? 8.988 19.050 24.641 1.00 56.38 86 ALA A O 1
ATOM 751 N N . VAL A 1 87 ? 6.921 19.067 25.508 1.00 53.88 87 VAL A N 1
ATOM 752 C CA . VAL A 1 87 ? 6.830 20.523 25.634 1.00 53.88 87 VAL A CA 1
ATOM 753 C C . VAL A 1 87 ? 6.985 20.868 27.111 1.00 53.88 87 VAL A C 1
ATOM 755 O O . VAL A 1 87 ? 6.199 20.432 27.952 1.00 53.88 87 VAL A O 1
ATOM 758 N N . LYS A 1 88 ? 8.024 21.637 27.449 1.00 51.34 88 LYS A N 1
ATOM 759 C CA . LYS A 1 88 ? 8.263 22.109 28.818 1.00 51.34 88 LYS A CA 1
ATOM 760 C C . LYS A 1 88 ? 7.455 23.386 29.039 1.00 51.34 88 LYS A C 1
ATOM 762 O O . LYS A 1 88 ? 7.819 24.432 28.508 1.00 51.34 88 LYS A O 1
ATOM 767 N N . SER A 1 89 ? 6.357 23.309 29.792 1.00 58.97 89 SER A N 1
ATOM 768 C CA . SER A 1 89 ? 5.611 24.507 30.193 1.00 58.97 89 SER A CA 1
ATOM 769 C C . SER A 1 89 ? 6.151 25.017 31.522 1.00 58.97 89 SER A C 1
ATOM 771 O O . SER A 1 89 ? 6.222 24.261 32.492 1.00 58.97 89 SER A O 1
ATOM 773 N N . GLN A 1 90 ? 6.509 26.295 31.569 1.00 46.78 90 GLN A N 1
ATOM 774 C CA . GLN A 1 90 ? 6.869 26.977 32.803 1.00 46.78 90 GLN A CA 1
ATOM 775 C C . GLN A 1 90 ? 5.651 27.783 33.266 1.00 46.78 90 GLN A C 1
ATOM 777 O O . GLN A 1 90 ? 5.297 28.777 32.637 1.00 46.78 90 GLN A O 1
ATOM 782 N N . MET A 1 91 ? 4.987 27.336 34.331 1.00 54.78 91 MET A N 1
ATOM 783 C CA . MET A 1 91 ? 4.130 28.215 35.133 1.00 54.78 91 MET A CA 1
ATOM 784 C C . MET A 1 91 ? 4.909 28.615 36.384 1.00 54.78 91 MET A C 1
ATOM 786 O O . MET A 1 91 ? 5.863 27.927 36.734 1.00 54.78 91 MET A O 1
ATOM 790 N N . LEU A 1 92 ? 4.562 29.766 36.974 1.00 48.47 92 LEU A N 1
ATOM 791 C CA . LEU A 1 92 ? 5.283 30.382 38.096 1.00 48.47 92 LEU A CA 1
ATOM 792 C C . LEU A 1 92 ? 5.774 29.315 39.092 1.00 48.47 92 LEU A C 1
ATOM 794 O O . LEU A 1 92 ? 4.974 28.611 39.697 1.00 48.47 92 LEU A O 1
ATOM 798 N N . GLU A 1 93 ? 7.103 29.205 39.153 1.00 54.97 93 GLU A N 1
ATOM 799 C CA . GLU A 1 93 ? 7.949 28.349 40.003 1.00 54.97 93 GLU A CA 1
ATOM 800 C C . GLU A 1 93 ? 8.074 26.847 39.684 1.00 54.97 93 GLU A C 1
ATOM 802 O O . GLU A 1 93 ? 9.133 26.295 39.979 1.00 54.97 93 GLU A O 1
ATOM 807 N N . ASP A 1 94 ? 7.159 26.217 38.939 1.00 56.03 94 ASP A N 1
ATOM 808 C CA . ASP A 1 94 ? 7.269 24.789 38.599 1.00 56.03 94 ASP A CA 1
ATOM 809 C C . ASP A 1 94 ? 7.361 24.525 37.084 1.00 56.03 94 ASP A C 1
ATOM 811 O O . ASP A 1 94 ? 6.510 24.923 36.280 1.00 56.03 94 ASP A O 1
ATOM 815 N N . SER A 1 95 ? 8.410 23.807 36.664 1.00 51.22 95 SER A N 1
ATOM 816 C CA . SER A 1 95 ? 8.541 23.339 35.281 1.00 51.22 95 SER A CA 1
ATOM 817 C C . SER A 1 95 ? 8.034 21.906 35.146 1.00 51.22 95 SER A C 1
ATOM 819 O O . SER A 1 95 ? 8.653 20.984 35.677 1.00 51.22 95 SER A O 1
ATOM 821 N N . PHE A 1 96 ? 6.958 21.708 34.388 1.00 54.97 96 PHE A N 1
ATOM 822 C CA . PHE A 1 96 ? 6.388 20.385 34.129 1.00 54.97 96 PHE A CA 1
ATOM 823 C C . PHE A 1 96 ? 6.710 19.934 32.697 1.00 54.97 96 PHE A C 1
ATOM 825 O O . PHE A 1 96 ? 6.673 20.734 31.756 1.00 54.97 96 PHE A O 1
ATOM 832 N N . LEU A 1 97 ? 7.037 18.649 32.522 1.00 54.44 97 LEU A N 1
ATOM 833 C CA . LEU A 1 97 ? 7.155 18.015 31.206 1.00 54.44 97 LEU A CA 1
ATOM 834 C C . LEU A 1 97 ? 5.761 17.576 30.746 1.00 54.44 97 LEU A C 1
ATOM 836 O O . LEU A 1 97 ? 5.163 16.689 31.352 1.00 54.44 97 LEU A O 1
ATOM 840 N N . ILE A 1 98 ? 5.242 18.193 29.684 1.00 54.72 98 ILE A N 1
ATOM 841 C CA . ILE A 1 98 ? 4.014 17.750 29.022 1.00 54.72 98 ILE A CA 1
ATOM 842 C C . ILE A 1 98 ? 4.422 16.969 27.770 1.00 54.72 98 ILE A C 1
ATOM 844 O O . ILE A 1 98 ? 4.808 17.559 26.761 1.00 54.72 98 ILE A O 1
ATOM 848 N N . ASP A 1 99 ? 4.322 15.641 27.822 1.00 55.22 99 ASP A N 1
ATOM 849 C CA . ASP A 1 99 ? 4.490 14.791 26.640 1.00 55.22 99 ASP A CA 1
ATOM 850 C C . ASP A 1 99 ? 3.219 14.838 25.786 1.00 55.22 99 ASP A C 1
ATOM 852 O O . ASP A 1 99 ? 2.206 14.194 26.069 1.00 55.22 99 ASP A O 1
ATOM 856 N N . THR A 1 100 ? 3.264 15.609 24.704 1.00 57.06 100 THR A N 1
ATOM 857 C CA . THR A 1 100 ? 2.211 15.613 23.688 1.00 57.06 100 THR A CA 1
ATOM 858 C C . THR A 1 100 ? 2.503 14.540 22.643 1.00 57.06 100 THR A C 1
ATOM 860 O O . THR A 1 100 ? 3.428 14.636 21.839 1.00 57.06 100 THR A O 1
ATOM 863 N N . VAL A 1 101 ? 1.709 13.469 22.646 1.00 57.81 101 VAL A N 1
ATOM 864 C CA . VAL A 1 101 ? 1.857 12.376 21.678 1.00 57.81 101 VAL A CA 1
ATOM 865 C C . VAL A 1 101 ? 1.266 12.801 20.332 1.00 57.81 101 VAL A C 1
ATOM 867 O O . VAL A 1 101 ? 0.046 12.788 20.151 1.00 57.81 101 VAL A O 1
ATOM 870 N N . THR A 1 102 ? 2.117 13.153 19.366 1.00 58.16 102 THR A N 1
ATOM 871 C CA . THR A 1 102 ? 1.697 13.450 17.989 1.00 58.16 102 THR A CA 1
ATOM 872 C C . THR A 1 102 ? 1.862 12.213 17.111 1.00 58.16 102 THR A C 1
ATOM 874 O O . THR A 1 102 ? 2.921 11.590 17.064 1.00 58.16 102 THR A O 1
ATOM 877 N N . LYS A 1 103 ? 0.796 11.836 16.399 1.00 60.66 103 LYS A N 1
ATOM 878 C CA . LYS A 1 103 ? 0.828 10.754 15.406 1.00 60.66 103 LYS A CA 1
ATOM 879 C C . LYS A 1 103 ? 0.984 11.374 14.026 1.00 60.66 103 LYS A C 1
ATOM 881 O O . LYS A 1 103 ? 0.056 12.027 13.554 1.00 60.66 103 LYS A O 1
ATOM 886 N N . LYS A 1 104 ? 2.140 11.184 13.392 1.00 63.16 104 LYS A N 1
ATOM 887 C CA . LYS A 1 104 ? 2.379 11.612 12.008 1.00 63.16 104 LYS A CA 1
ATOM 888 C C . LYS A 1 104 ? 2.137 10.418 11.087 1.00 63.16 104 LYS A C 1
ATOM 890 O O . LYS A 1 104 ? 2.526 9.310 11.428 1.00 63.16 104 LYS A O 1
ATOM 895 N N . PHE A 1 105 ? 1.465 10.621 9.957 1.00 66.62 105 PHE A N 1
ATOM 896 C CA . PHE A 1 105 ? 1.292 9.586 8.935 1.00 66.62 105 PHE A CA 1
ATOM 897 C C . PHE A 1 105 ? 2.365 9.783 7.864 1.00 66.62 105 PHE A C 1
ATOM 899 O O . PHE A 1 105 ? 2.416 10.839 7.236 1.00 66.62 105 PHE A O 1
ATOM 906 N N . GLU A 1 106 ? 3.238 8.799 7.679 1.00 65.31 106 GLU A N 1
ATOM 907 C CA . GLU A 1 106 ? 4.309 8.837 6.684 1.00 65.31 106 GLU A CA 1
ATOM 908 C C . GLU A 1 106 ? 4.085 7.737 5.648 1.00 65.31 106 GLU A C 1
ATOM 910 O O . GLU A 1 106 ? 4.046 6.552 5.973 1.00 65.31 106 GLU A O 1
ATOM 915 N N . THR A 1 107 ? 3.923 8.121 4.385 1.00 68.75 107 THR A N 1
ATOM 916 C CA . THR A 1 107 ? 3.828 7.191 3.255 1.00 68.75 107 THR A CA 1
ATOM 917 C C . THR A 1 107 ? 5.170 7.119 2.543 1.00 68.75 107 THR A C 1
ATOM 919 O O . THR A 1 107 ? 5.574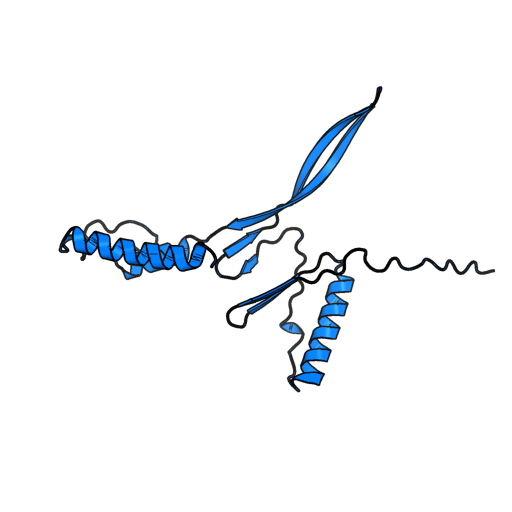 8.077 1.888 1.00 68.75 107 THR A O 1
ATOM 922 N N . ILE A 1 108 ? 5.857 5.984 2.645 1.00 72.69 108 ILE A N 1
ATOM 923 C CA . ILE A 1 108 ? 7.087 5.707 1.904 1.00 72.69 108 ILE A CA 1
ATOM 924 C C . ILE A 1 108 ? 6.709 5.042 0.581 1.00 72.69 108 ILE A C 1
ATOM 926 O O . ILE A 1 108 ? 6.062 3.991 0.551 1.00 72.69 108 ILE A O 1
ATOM 930 N N . VAL A 1 109 ? 7.132 5.654 -0.523 1.00 68.56 109 VAL A N 1
ATOM 931 C CA . VAL A 1 109 ? 7.021 5.071 -1.861 1.00 68.56 109 VAL A CA 1
ATOM 932 C C . VAL A 1 109 ? 8.168 4.075 -2.065 1.00 68.56 109 VAL A C 1
ATOM 934 O O . VAL A 1 109 ? 9.332 4.474 -2.012 1.00 68.56 109 VAL A O 1
ATOM 937 N N . PRO A 1 110 ? 7.893 2.783 -2.302 1.00 70.56 110 PRO A N 1
ATOM 938 C CA . PRO A 1 110 ? 8.933 1.820 -2.620 1.00 70.56 110 PRO A CA 1
ATOM 939 C C . PRO A 1 110 ? 9.488 2.097 -4.021 1.00 70.56 110 PRO A C 1
ATOM 941 O O . PRO A 1 110 ? 8.742 2.239 -4.985 1.00 70.56 110 PRO A O 1
ATOM 944 N N . ILE A 1 111 ? 10.814 2.098 -4.152 1.00 74.56 111 ILE A N 1
ATOM 945 C CA . ILE A 1 111 ? 11.515 2.309 -5.433 1.00 74.56 111 ILE A CA 1
ATOM 946 C C . ILE A 1 111 ? 11.508 1.029 -6.299 1.00 74.56 111 ILE A C 1
ATOM 948 O O . ILE A 1 111 ? 11.709 1.071 -7.509 1.00 74.56 111 ILE A O 1
ATOM 952 N N . SER A 1 112 ? 11.211 -0.133 -5.709 1.00 76.38 112 SER A N 1
ATOM 953 C CA . SER A 1 112 ? 11.235 -1.436 -6.393 1.00 76.38 112 SER A CA 1
ATOM 954 C C . SER A 1 112 ? 10.395 -1.514 -7.691 1.00 76.38 112 SER A C 1
ATOM 956 O O . SER A 1 112 ? 10.929 -1.990 -8.695 1.00 76.38 112 SER A O 1
ATOM 958 N N . PRO A 1 113 ? 9.147 -1.000 -7.767 1.00 77.81 113 PRO A N 1
ATOM 959 C CA . PRO A 1 113 ? 8.373 -0.980 -9.015 1.00 77.81 113 PRO A CA 1
ATOM 960 C C . PRO A 1 113 ? 9.017 -0.117 -10.112 1.00 77.81 113 PRO A C 1
ATOM 962 O O . PRO A 1 113 ? 8.898 -0.417 -11.304 1.00 77.81 113 PRO A O 1
ATOM 965 N N . MET A 1 114 ? 9.723 0.944 -9.712 1.00 78.88 114 MET A N 1
ATOM 966 C CA . MET A 1 114 ? 10.452 1.830 -10.619 1.00 78.88 114 MET A CA 1
ATOM 967 C C . MET A 1 114 ? 11.678 1.119 -11.200 1.00 78.88 114 MET A C 1
ATOM 969 O O . MET A 1 114 ? 11.843 1.102 -12.419 1.00 78.88 114 MET A O 1
ATOM 973 N N . ILE A 1 115 ? 12.466 0.440 -10.358 1.00 82.81 115 ILE A N 1
ATOM 974 C CA . ILE A 1 115 ? 13.590 -0.403 -10.803 1.00 82.81 115 ILE A CA 1
ATOM 975 C C . ILE A 1 115 ? 13.096 -1.501 -11.749 1.00 82.81 115 ILE A C 1
ATOM 977 O O . ILE A 1 115 ? 13.681 -1.709 -12.807 1.00 82.81 115 ILE A O 1
ATOM 981 N N . GLY A 1 116 ? 11.972 -2.151 -11.434 1.00 84.88 116 GLY A N 1
ATOM 982 C CA . GLY A 1 116 ? 11.377 -3.160 -12.313 1.00 84.88 116 GLY A CA 1
ATOM 983 C C . GLY A 1 116 ? 10.976 -2.611 -13.689 1.00 84.88 116 GLY A C 1
ATOM 984 O O . GLY A 1 116 ? 11.178 -3.280 -14.702 1.00 84.88 116 GLY A O 1
ATOM 985 N N . SER A 1 117 ? 10.441 -1.388 -13.749 1.00 83.25 117 SER A N 1
ATOM 986 C CA . SER A 1 117 ? 10.049 -0.739 -15.011 1.00 83.25 117 SER A CA 1
ATOM 987 C C . SER A 1 117 ? 11.261 -0.344 -15.858 1.00 83.25 117 SER A C 1
ATOM 989 O O . SER A 1 117 ? 11.282 -0.596 -17.062 1.00 83.25 117 SER A O 1
ATOM 991 N N . LEU A 1 118 ? 12.296 0.212 -15.223 1.00 84.06 118 LEU A N 1
ATOM 992 C CA . LEU A 1 118 ? 13.561 0.557 -15.876 1.00 84.06 118 LEU A CA 1
ATOM 993 C C . LEU A 1 118 ? 14.310 -0.690 -16.358 1.00 84.06 118 LEU A C 1
ATOM 995 O O . LEU A 1 118 ? 14.857 -0.690 -17.459 1.00 84.06 118 LEU A O 1
ATOM 999 N N . SER A 1 119 ? 14.268 -1.773 -15.580 1.00 86.06 119 SER A N 1
ATOM 1000 C CA . SER A 1 119 ? 14.886 -3.042 -15.949 1.00 86.06 119 SER A CA 1
ATOM 1001 C C . SER A 1 119 ? 14.203 -3.697 -17.147 1.00 86.06 119 SER A C 1
ATOM 1003 O O . SER A 1 119 ? 14.889 -4.138 -18.064 1.00 86.06 119 SER A O 1
ATOM 1005 N N . LYS A 1 120 ? 12.865 -3.664 -17.227 1.00 85.00 120 LYS A N 1
ATOM 1006 C CA . LYS A 1 120 ? 12.127 -4.115 -18.424 1.00 85.00 120 LYS A CA 1
ATOM 1007 C C . LYS A 1 120 ? 12.469 -3.313 -19.679 1.00 85.00 120 LYS A C 1
ATOM 1009 O O . LYS A 1 120 ? 12.433 -3.855 -20.778 1.00 85.00 120 LYS A O 1
ATOM 1014 N N . ALA A 1 121 ? 12.789 -2.034 -19.518 1.00 81.44 121 ALA A N 1
ATOM 1015 C CA . ALA A 1 121 ? 13.241 -1.168 -20.601 1.00 81.44 121 ALA A CA 1
ATOM 1016 C C . ALA A 1 121 ? 14.765 -1.255 -20.856 1.00 81.44 121 ALA A C 1
ATOM 1018 O O . ALA A 1 121 ? 15.289 -0.496 -21.667 1.00 81.44 121 ALA A O 1
ATOM 1019 N N . ASN A 1 122 ? 15.463 -2.197 -20.204 1.00 80.38 122 ASN A N 1
ATOM 1020 C CA . ASN A 1 122 ? 16.908 -2.442 -20.273 1.00 80.38 122 ASN A CA 1
ATOM 1021 C C . ASN A 1 122 ? 17.800 -1.287 -19.785 1.00 80.38 122 ASN A C 1
ATOM 1023 O O . ASN A 1 122 ? 19.005 -1.321 -20.027 1.00 80.38 122 ASN A O 1
ATOM 1027 N N . PHE A 1 123 ? 17.260 -0.285 -19.082 1.00 79.75 123 PHE A N 1
ATOM 1028 C CA . PHE A 1 123 ? 18.044 0.843 -18.553 1.00 79.75 123 PHE A CA 1
ATOM 1029 C C . PHE A 1 123 ? 18.926 0.449 -17.359 1.00 79.75 123 PHE A C 1
ATOM 1031 O O . PHE A 1 123 ? 20.030 0.967 -17.196 1.00 79.75 123 PHE A O 1
ATOM 1038 N N . CYS A 1 124 ? 18.459 -0.483 -16.530 1.00 82.94 124 CYS A N 1
ATOM 1039 C CA . CYS A 1 124 ? 19.193 -0.987 -15.375 1.00 82.94 124 CYS A CA 1
ATOM 1040 C C . CYS A 1 124 ? 18.996 -2.498 -15.197 1.00 82.94 124 CYS A C 1
ATOM 1042 O O . CYS A 1 124 ? 18.115 -3.112 -15.799 1.00 82.94 124 CYS A O 1
ATOM 1044 N N . ASN A 1 125 ? 19.827 -3.125 -14.371 1.00 84.69 125 ASN A N 1
ATOM 1045 C CA . ASN A 1 125 ? 19.592 -4.500 -13.943 1.00 84.69 125 ASN A CA 1
ATOM 1046 C C . ASN A 1 125 ? 18.462 -4.564 -12.890 1.00 84.69 125 ASN A C 1
ATOM 1048 O O . ASN A 1 125 ? 17.984 -3.541 -12.399 1.00 84.69 125 ASN A O 1
ATOM 1052 N N . VAL A 1 126 ? 18.052 -5.774 -12.498 1.00 85.75 126 VAL A N 1
ATOM 1053 C CA . VAL A 1 126 ? 16.993 -5.987 -11.484 1.00 85.75 126 VAL A CA 1
ATOM 1054 C C . VAL A 1 126 ? 17.348 -5.364 -10.119 1.00 85.75 126 VAL A C 1
ATOM 1056 O O . VAL A 1 126 ? 16.463 -5.084 -9.315 1.00 85.75 126 VAL A O 1
ATOM 1059 N N . SER A 1 127 ? 18.632 -5.101 -9.866 1.00 84.56 127 SER A N 1
ATOM 1060 C CA . SER A 1 127 ? 19.136 -4.431 -8.661 1.00 84.56 127 SER A CA 1
ATOM 1061 C C . SER A 1 127 ? 19.169 -2.900 -8.767 1.00 84.56 127 SER A C 1
ATOM 1063 O O . SER A 1 127 ? 19.495 -2.243 -7.785 1.00 84.56 127 SER A O 1
ATOM 1065 N N . GLY A 1 128 ? 18.835 -2.318 -9.923 1.00 82.38 128 GLY A N 1
ATOM 1066 C CA . GLY A 1 128 ? 18.847 -0.872 -10.153 1.00 82.38 128 GLY A CA 1
ATOM 1067 C C . GLY A 1 128 ? 20.177 -0.298 -10.650 1.00 82.38 128 GLY A C 1
ATOM 1068 O O . GLY A 1 128 ? 20.261 0.908 -10.864 1.00 82.38 128 GLY A O 1
ATOM 1069 N N . ASN A 1 129 ? 21.196 -1.125 -10.895 1.00 84.75 129 ASN A N 1
ATOM 1070 C CA . ASN A 1 129 ? 22.484 -0.659 -11.411 1.00 84.75 129 ASN A CA 1
ATOM 1071 C C . ASN A 1 129 ? 22.407 -0.416 -12.927 1.00 84.75 129 ASN A C 1
ATOM 1073 O O . ASN A 1 129 ? 21.855 -1.262 -13.642 1.00 84.75 129 ASN A O 1
ATOM 1077 N N . PRO A 1 130 ? 22.979 0.689 -13.439 1.00 79.31 130 PRO A N 1
ATOM 1078 C CA . PRO A 1 130 ? 23.019 0.963 -14.871 1.00 79.31 130 PRO A CA 1
ATOM 1079 C C . PRO A 1 130 ? 23.833 -0.110 -15.605 1.00 79.31 130 PRO A C 1
ATOM 1081 O O . PRO A 1 130 ? 24.886 -0.543 -15.134 1.00 79.31 130 PRO A O 1
ATOM 1084 N N . ILE A 1 131 ? 23.342 -0.551 -16.763 1.00 78.69 131 ILE A N 1
ATOM 1085 C CA . ILE A 1 131 ? 24.039 -1.535 -17.599 1.00 78.69 131 ILE A CA 1
ATOM 1086 C C . ILE A 1 131 ? 25.025 -0.774 -18.489 1.00 78.69 131 ILE A C 1
ATOM 1088 O O . ILE A 1 131 ? 24.625 0.066 -19.287 1.00 78.69 131 ILE A O 1
ATOM 1092 N N . SER A 1 132 ? 26.319 -1.063 -18.346 1.00 63.12 132 SER A N 1
ATOM 1093 C CA . SER A 1 132 ? 27.427 -0.311 -18.957 1.00 63.12 132 SER A CA 1
ATOM 1094 C C . SER A 1 132 ? 27.501 -0.377 -20.486 1.00 63.12 132 SER A C 1
ATOM 1096 O O . SER A 1 132 ? 28.251 0.386 -21.092 1.00 63.12 132 SER A O 1
ATOM 1098 N N . LYS A 1 133 ? 26.741 -1.271 -21.126 1.00 62.12 133 LYS A N 1
ATOM 1099 C CA . LYS A 1 133 ? 26.676 -1.384 -22.587 1.00 62.12 133 LYS A CA 1
ATOM 1100 C C . LYS A 1 133 ? 25.267 -1.776 -23.031 1.00 62.12 133 LYS A C 1
ATOM 1102 O O . LYS A 1 133 ? 24.969 -2.961 -23.189 1.00 62.12 133 LYS A O 1
ATOM 1107 N N . PRO A 1 134 ? 24.357 -0.805 -23.118 1.00 64.31 134 PRO A N 1
ATOM 1108 C CA . PRO A 1 134 ? 22.969 -1.123 -23.338 1.00 64.31 134 PRO A CA 1
ATOM 1109 C C . PRO A 1 134 ? 22.600 -1.261 -24.816 1.00 64.31 134 PRO A C 1
ATOM 1111 O O . PRO A 1 134 ? 23.118 -0.544 -25.659 1.00 64.31 134 PRO A O 1
ATOM 1114 N N . VAL A 1 135 ? 21.574 -2.067 -25.095 1.00 59.16 135 VAL A N 1
ATOM 1115 C CA . VAL A 1 135 ? 20.872 -2.139 -26.396 1.00 59.16 135 VAL A CA 1
ATOM 1116 C C . VAL A 1 135 ? 20.279 -0.776 -26.823 1.00 59.16 135 VAL A C 1
ATOM 1118 O O . VAL A 1 135 ? 19.931 -0.577 -27.979 1.00 59.16 135 VAL A O 1
ATOM 1121 N N . TRP A 1 136 ? 20.150 0.186 -25.901 1.00 61.72 136 TRP A N 1
ATOM 1122 C CA . TRP A 1 136 ? 19.711 1.557 -26.189 1.00 61.72 136 TRP A CA 1
ATOM 1123 C C . TRP A 1 136 ? 20.843 2.515 -26.580 1.00 61.72 136 TRP A C 1
ATOM 1125 O O . TRP A 1 136 ? 20.532 3.615 -27.013 1.00 61.72 136 TRP A O 1
ATOM 1135 N N . ALA A 1 137 ? 22.120 2.120 -26.494 1.00 62.41 137 ALA A N 1
ATOM 1136 C CA . ALA A 1 137 ? 23.223 2.919 -27.044 1.00 62.41 137 ALA A CA 1
ATOM 1137 C C . ALA A 1 137 ? 23.211 2.966 -28.586 1.00 62.41 137 ALA A C 1
ATOM 1139 O O . ALA A 1 137 ? 23.850 3.834 -29.171 1.00 62.41 137 ALA A O 1
ATOM 1140 N N . ASP A 1 138 ? 22.455 2.064 -29.224 1.00 71.00 138 ASP A N 1
ATOM 1141 C CA . ASP A 1 138 ? 22.203 2.054 -30.669 1.00 71.00 138 ASP A CA 1
ATOM 1142 C C . ASP A 1 138 ? 21.001 2.942 -31.070 1.00 71.00 138 ASP A C 1
ATOM 1144 O O . ASP A 1 138 ? 20.681 3.059 -32.253 1.00 71.00 138 ASP A O 1
ATOM 1148 N N . LEU A 1 139 ? 20.292 3.539 -30.100 1.00 74.19 139 LEU A N 1
ATOM 1149 C CA . LEU A 1 139 ? 19.148 4.424 -30.343 1.00 74.19 139 LEU A CA 1
ATOM 1150 C C . LEU A 1 139 ? 19.590 5.884 -30.460 1.00 74.19 139 LEU A C 1
ATOM 1152 O O . LEU A 1 139 ? 20.578 6.298 -29.859 1.00 74.19 139 LEU A O 1
ATOM 1156 N N . SER A 1 140 ? 18.809 6.684 -31.190 1.00 84.31 140 SER A N 1
ATOM 1157 C CA . SER A 1 140 ? 19.013 8.132 -31.223 1.00 84.31 140 SER A CA 1
ATOM 1158 C C . SER A 1 140 ? 18.718 8.762 -29.857 1.00 84.31 140 SER A C 1
ATOM 1160 O O . SER A 1 140 ? 17.850 8.287 -29.116 1.00 84.31 140 SER A O 1
ATOM 1162 N N . ASP A 1 141 ? 19.375 9.882 -29.545 1.00 81.44 141 ASP A N 1
ATOM 1163 C CA . ASP A 1 141 ? 19.138 10.621 -28.298 1.00 81.44 141 ASP A CA 1
ATOM 1164 C C . ASP A 1 141 ? 17.649 10.970 -28.107 1.00 81.44 141 ASP A C 1
ATOM 1166 O O . ASP A 1 141 ? 17.124 10.897 -26.993 1.00 81.44 141 ASP A O 1
ATOM 1170 N N . SER A 1 142 ? 16.925 11.268 -29.194 1.00 85.00 142 SER A N 1
ATOM 1171 C CA . SER A 1 142 ? 15.481 11.528 -29.147 1.00 85.00 142 SER A CA 1
ATOM 1172 C C . SER A 1 142 ? 14.655 10.305 -28.744 1.00 85.00 142 SER A C 1
ATOM 1174 O O . SER A 1 142 ? 13.708 10.441 -27.968 1.00 85.00 142 SER A O 1
ATOM 1176 N N . ASP A 1 143 ? 15.021 9.110 -29.211 1.00 82.81 143 ASP A N 1
ATOM 1177 C CA . ASP A 1 143 ? 14.318 7.871 -28.860 1.00 82.81 143 ASP A CA 1
ATOM 1178 C C . ASP A 1 143 ? 14.548 7.489 -27.392 1.00 82.81 143 ASP A C 1
ATOM 1180 O O . ASP A 1 143 ? 13.643 6.986 -26.717 1.00 82.81 143 ASP A O 1
ATOM 1184 N N . ILE A 1 144 ? 15.755 7.749 -26.878 1.00 81.44 144 ILE A N 1
ATOM 1185 C CA . ILE A 1 144 ? 16.100 7.545 -25.467 1.00 81.44 144 ILE A CA 1
ATOM 1186 C C . ILE A 1 144 ? 15.249 8.469 -24.585 1.00 81.44 144 ILE A C 1
ATOM 1188 O O . ILE A 1 144 ? 14.634 8.006 -23.617 1.00 81.44 144 ILE A O 1
ATOM 1192 N N . ILE A 1 145 ? 15.162 9.755 -24.942 1.00 84.31 145 ILE A N 1
ATOM 1193 C CA . ILE A 1 145 ? 14.376 10.755 -24.206 1.00 84.31 145 ILE A CA 1
ATOM 1194 C C . ILE A 1 145 ? 12.878 10.421 -24.238 1.00 84.31 145 ILE A C 1
ATOM 1196 O O . ILE A 1 145 ? 12.234 10.474 -23.188 1.00 84.31 145 ILE A O 1
ATOM 1200 N N . ASP A 1 146 ? 12.316 10.022 -25.386 1.00 86.44 146 ASP A N 1
ATOM 1201 C CA . ASP A 1 146 ? 10.894 9.651 -25.481 1.00 86.44 146 ASP A CA 1
ATOM 1202 C C . ASP A 1 146 ? 10.565 8.449 -24.583 1.00 86.44 146 ASP A C 1
ATOM 1204 O O . ASP A 1 146 ? 9.596 8.472 -23.816 1.00 86.44 146 ASP A O 1
ATOM 1208 N N . ARG A 1 147 ? 11.412 7.411 -24.595 1.00 83.12 147 ARG A N 1
ATOM 1209 C CA . ARG A 1 147 ? 11.234 6.234 -23.729 1.00 83.12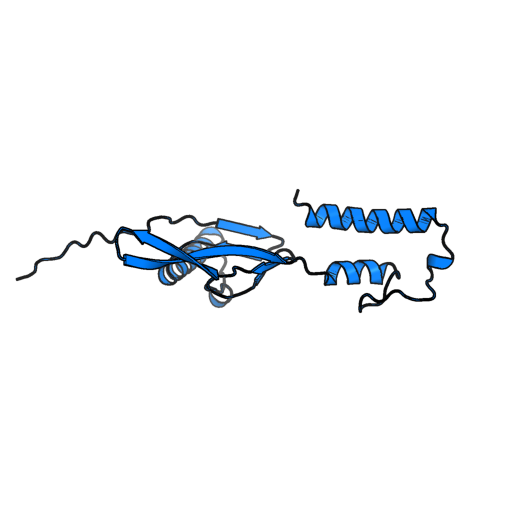 147 ARG A CA 1
ATOM 1210 C C . ARG A 1 147 ? 11.285 6.594 -22.250 1.00 83.12 147 ARG A C 1
ATOM 1212 O O . ARG A 1 147 ? 10.426 6.141 -21.490 1.00 83.12 147 ARG A O 1
ATOM 1219 N N . PHE A 1 148 ? 12.249 7.417 -21.841 1.00 82.12 148 PHE A N 1
ATOM 1220 C CA . PHE A 1 148 ? 12.344 7.869 -20.454 1.00 82.12 148 PHE A CA 1
ATOM 1221 C C . PHE A 1 148 ? 11.129 8.725 -20.063 1.00 82.12 148 PHE A C 1
ATOM 1223 O O . PHE A 1 148 ? 10.522 8.507 -19.013 1.00 82.12 148 PHE A O 1
ATOM 1230 N N . GLY A 1 149 ? 10.697 9.626 -20.949 1.00 85.56 149 GLY A N 1
ATOM 1231 C CA . GLY A 1 149 ? 9.512 10.462 -20.766 1.00 85.56 149 GLY A CA 1
ATOM 1232 C C . GLY A 1 149 ? 8.227 9.655 -20.563 1.00 85.56 149 GLY A C 1
ATOM 1233 O O . GLY A 1 149 ? 7.430 9.982 -19.681 1.00 85.56 149 GLY A O 1
ATOM 1234 N N . ARG A 1 150 ? 8.036 8.558 -21.309 1.00 85.38 150 ARG A N 1
ATOM 1235 C CA . ARG A 1 150 ? 6.888 7.646 -21.131 1.00 85.38 150 ARG A CA 1
ATOM 1236 C C . ARG A 1 150 ? 6.891 6.961 -19.767 1.00 85.38 150 ARG A C 1
ATOM 1238 O O . ARG A 1 150 ? 5.845 6.879 -19.125 1.00 85.38 150 ARG A O 1
ATOM 1245 N N . ILE A 1 151 ? 8.053 6.492 -19.309 1.00 83.56 151 ILE A N 1
ATOM 1246 C CA . ILE A 1 151 ? 8.193 5.869 -17.984 1.00 83.56 151 ILE A CA 1
ATOM 1247 C C . ILE A 1 151 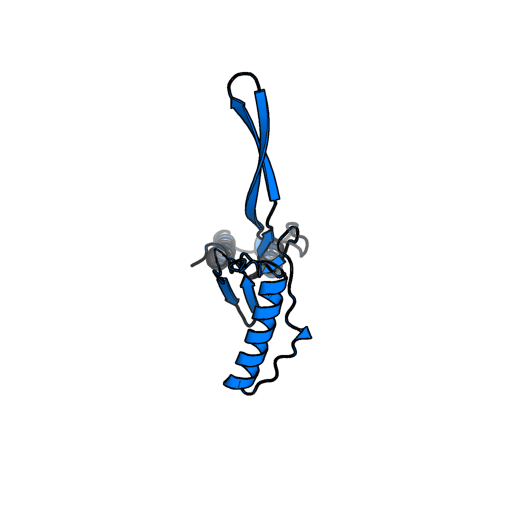? 7.875 6.897 -16.891 1.00 83.56 151 ILE A C 1
ATOM 1249 O O . ILE A 1 151 ? 7.068 6.616 -16.004 1.00 83.56 151 ILE A O 1
ATOM 1253 N N . CYS A 1 152 ? 8.433 8.105 -16.994 1.00 82.00 152 CYS A N 1
ATOM 1254 C CA . CYS A 1 152 ? 8.173 9.196 -16.057 1.00 82.00 152 CYS A CA 1
ATOM 1255 C C . CYS A 1 152 ? 6.697 9.609 -16.025 1.00 82.00 152 CYS A C 1
ATOM 1257 O O . CYS A 1 152 ? 6.157 9.775 -14.936 1.00 82.00 152 CYS A O 1
ATOM 1259 N N . ARG A 1 153 ? 6.017 9.702 -17.178 1.00 84.50 153 ARG A N 1
ATOM 1260 C CA . ARG A 1 153 ? 4.569 9.979 -17.234 1.00 84.50 153 ARG A CA 1
ATOM 1261 C C . ARG A 1 153 ? 3.746 8.904 -16.536 1.00 84.50 153 ARG A C 1
ATOM 1263 O O . ARG A 1 153 ? 2.852 9.223 -15.758 1.00 84.50 153 ARG A O 1
ATOM 1270 N N . ASN A 1 154 ? 4.049 7.631 -16.775 1.00 81.88 154 ASN A N 1
ATOM 1271 C CA . ASN A 1 154 ? 3.332 6.533 -16.123 1.00 81.88 154 ASN A CA 1
ATOM 1272 C C . ASN A 1 154 ? 3.517 6.565 -14.599 1.00 81.88 154 ASN A C 1
ATOM 1274 O O . ASN A 1 154 ? 2.563 6.347 -13.853 1.00 81.88 154 ASN A O 1
ATOM 1278 N N . LEU A 1 155 ? 4.727 6.887 -14.134 1.00 76.75 155 LEU A N 1
ATOM 1279 C CA . LEU A 1 155 ? 5.020 7.047 -12.711 1.00 76.75 155 LEU A CA 1
ATOM 1280 C C . LEU A 1 155 ? 4.320 8.271 -12.120 1.00 76.75 155 LEU A C 1
ATOM 1282 O O . LEU A 1 155 ? 3.726 8.154 -11.052 1.00 76.75 155 LEU A O 1
ATOM 1286 N N . SER A 1 156 ? 4.333 9.418 -12.806 1.00 79.44 156 SER A N 1
ATOM 1287 C CA . SER A 1 156 ? 3.615 10.605 -12.337 1.00 79.44 156 SER A CA 1
ATOM 1288 C C . SER A 1 156 ? 2.117 10.337 -12.259 1.00 79.44 156 SER A C 1
ATOM 1290 O O . SER A 1 156 ? 1.503 10.639 -11.249 1.00 79.44 156 SER A O 1
ATOM 1292 N N . HIS A 1 157 ? 1.518 9.671 -13.249 1.00 78.56 157 HIS A N 1
ATOM 1293 C CA . HIS A 1 157 ? 0.099 9.313 -13.176 1.00 78.56 157 HIS A CA 1
ATOM 1294 C C . HIS A 1 157 ? -0.231 8.425 -11.971 1.00 78.56 157 HIS A C 1
ATOM 1296 O O . HIS A 1 157 ? -1.289 8.586 -11.371 1.00 78.56 157 HIS A O 1
ATOM 1302 N N . TYR A 1 158 ? 0.669 7.515 -11.597 1.00 73.25 158 TYR A N 1
ATOM 1303 C CA . TYR A 1 158 ? 0.461 6.639 -10.448 1.00 73.25 158 TYR A CA 1
ATOM 1304 C C . TYR A 1 158 ? 0.670 7.356 -9.104 1.00 73.25 158 TYR A C 1
ATOM 1306 O O . TYR A 1 158 ? -0.131 7.187 -8.190 1.00 73.25 158 TYR A O 1
ATOM 1314 N N . TYR A 1 159 ? 1.733 8.160 -8.975 1.00 70.38 159 TYR A N 1
ATOM 1315 C CA . TYR A 1 159 ? 2.145 8.753 -7.697 1.00 70.38 159 TYR A CA 1
ATOM 1316 C C . TYR A 1 159 ? 1.596 10.153 -7.424 1.00 70.38 159 TYR A C 1
ATOM 1318 O O . TYR A 1 159 ? 1.535 10.548 -6.262 1.00 70.38 159 TYR A O 1
ATOM 1326 N N . SER A 1 160 ? 1.192 10.897 -8.454 1.00 71.50 160 SER A N 1
ATOM 1327 C CA . SER A 1 160 ? 0.665 12.258 -8.302 1.00 71.50 160 SER A CA 1
ATOM 1328 C C . SER A 1 160 ? -0.774 12.304 -7.791 1.00 71.50 160 SER A C 1
ATOM 1330 O O . SER A 1 160 ? -1.256 13.403 -7.557 1.00 71.50 160 SER A O 1
ATOM 1332 N N . GLY A 1 161 ? -1.426 11.150 -7.588 1.00 62.03 161 GLY A N 1
ATOM 1333 C CA . GLY A 1 161 ? -2.746 11.059 -6.964 1.00 62.03 161 GLY A CA 1
ATOM 1334 C C . GLY A 1 161 ? -3.784 11.929 -7.670 1.00 62.03 161 GLY A C 1
ATOM 1335 O O . GLY A 1 161 ? -4.092 13.019 -7.195 1.00 62.03 161 GLY A O 1
ATOM 1336 N N . SER A 1 162 ? -4.301 11.454 -8.807 1.00 43.62 162 SER A N 1
ATOM 1337 C CA . SER A 1 162 ? -5.532 12.020 -9.374 1.00 43.62 162 SER A CA 1
ATOM 1338 C C . SER A 1 162 ? -6.746 11.678 -8.522 1.00 43.62 162 SER A C 1
ATOM 1340 O O . SER A 1 162 ? -6.767 10.575 -7.930 1.00 43.62 162 SER A O 1
#

pLDDT: mean 70.29, std 13.53, range [35.03, 86.44]